Protein AF-A0A6L7CXE1-F1 (afdb_monomer_lite)

Secondary structure (DSSP, 8-state):
----BTTBTTSS--HHHHHHHHHHHHHTTSTT----HHHHHHHHHHHHHHT---SGGG--

Structure (mmCIF, N/CA/C/O backbone):
data_AF-A0A6L7CXE1-F1
#
_entry.id   AF-A0A6L7CXE1-F1
#
loop_
_atom_site.group_PDB
_atom_site.id
_atom_site.type_symbol
_atom_site.label_atom_id
_atom_site.label_alt_id
_atom_site.label_comp_id
_atom_site.label_asym_id
_atom_site.label_entity_id
_atom_site.label_seq_id
_atom_site.pdbx_PDB_ins_code
_atom_site.Cartn_x
_atom_site.Cartn_y
_atom_site.Cartn_z
_atom_site.occupancy
_atom_site.B_iso_or_equiv
_atom_site.auth_seq_id
_atom_site.auth_comp_id
_atom_site.auth_asym_id
_atom_site.auth_atom_id
_atom_site.pdbx_PDB_model_num
ATOM 1 N N . LYS A 1 1 ? -8.438 -10.848 9.731 1.00 64.31 1 LYS A N 1
ATOM 2 C CA . LYS A 1 1 ? -7.757 -10.406 8.483 1.00 64.31 1 LYS A CA 1
ATOM 3 C C . LYS A 1 1 ? -6.777 -9.302 8.870 1.00 64.31 1 LYS A C 1
ATOM 5 O O . LYS A 1 1 ? -7.188 -8.491 9.681 1.00 64.31 1 LYS A O 1
ATOM 10 N N . LEU A 1 2 ? -5.542 -9.304 8.353 1.00 87.12 2 LEU A N 1
ATOM 11 C CA . LEU A 1 2 ? -4.447 -8.454 8.861 1.00 87.12 2 LEU A CA 1
ATOM 12 C C . LEU A 1 2 ? -4.607 -6.955 8.541 1.00 87.12 2 LEU A C 1
ATOM 14 O O . LEU A 1 2 ? -4.459 -6.148 9.439 1.00 87.12 2 LEU A O 1
ATOM 18 N N . ILE A 1 3 ? -4.977 -6.584 7.306 1.00 93.50 3 ILE A N 1
ATOM 19 C CA . ILE A 1 3 ? -5.334 -5.193 6.957 1.00 93.50 3 ILE A CA 1
ATOM 20 C C . ILE A 1 3 ? -6.848 -5.005 7.107 1.00 93.50 3 ILE A C 1
ATOM 22 O O . ILE A 1 3 ? -7.641 -5.718 6.461 1.00 93.50 3 ILE A O 1
ATOM 26 N N . VAL A 1 4 ? -7.235 -4.054 7.959 1.00 92.56 4 VAL A N 1
ATOM 27 C CA . VAL A 1 4 ? -8.624 -3.762 8.335 1.00 92.56 4 VAL A CA 1
ATOM 28 C C . VAL A 1 4 ? -9.272 -2.764 7.372 1.00 92.56 4 VAL A C 1
ATOM 30 O O . VAL A 1 4 ? -10.365 -3.058 6.879 1.00 92.56 4 VAL A O 1
ATOM 33 N N . LYS A 1 5 ? -8.610 -1.641 7.047 1.00 91.94 5 LYS A N 1
ATOM 34 C CA . LYS A 1 5 ? -9.093 -0.640 6.076 1.00 91.94 5 LYS A CA 1
ATOM 35 C C . LYS A 1 5 ? -7.980 -0.175 5.120 1.00 91.94 5 LYS A C 1
ATOM 37 O O . LYS A 1 5 ? -6.811 -0.221 5.488 1.00 91.94 5 LYS A O 1
ATOM 42 N N . PRO A 1 6 ? -8.315 0.320 3.912 1.00 91.50 6 PRO A N 1
ATOM 43 C CA . PRO A 1 6 ? -7.316 0.858 2.983 1.00 91.50 6 PRO A CA 1
ATOM 44 C C . PRO A 1 6 ? -6.567 2.091 3.507 1.00 91.50 6 PRO A C 1
ATOM 46 O O . PRO A 1 6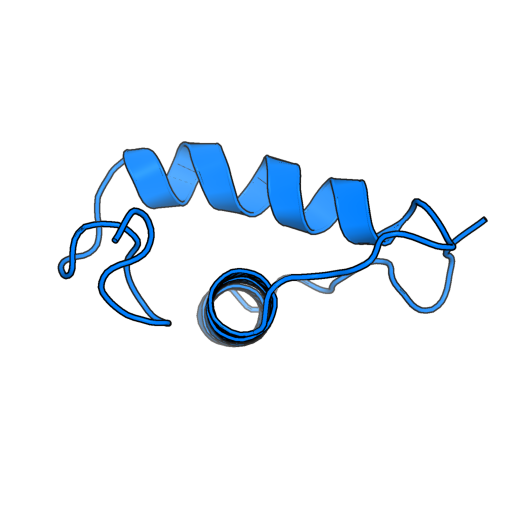 ? -5.435 2.323 3.116 1.00 91.50 6 PRO A O 1
ATOM 49 N N . ASN A 1 7 ? -7.184 2.879 4.386 1.00 91.50 7 ASN A N 1
ATOM 50 C CA . ASN A 1 7 ? -6.602 4.109 4.920 1.00 91.50 7 ASN A CA 1
ATOM 51 C C . ASN A 1 7 ? -5.916 3.942 6.285 1.00 91.50 7 ASN A C 1
ATOM 53 O O . ASN A 1 7 ? -5.423 4.930 6.817 1.00 91.50 7 ASN A O 1
ATOM 57 N N . ALA A 1 8 ? -5.960 2.740 6.869 1.00 94.62 8 ALA A N 1
ATOM 58 C CA . ALA A 1 8 ? -5.371 2.430 8.167 1.00 94.62 8 ALA A CA 1
ATOM 59 C C . ALA A 1 8 ? -5.319 0.913 8.384 1.00 94.62 8 ALA A C 1
ATOM 61 O O . ALA A 1 8 ? -6.357 0.234 8.338 1.00 94.62 8 ALA A O 1
ATOM 62 N N . VAL A 1 9 ? -4.136 0.382 8.686 1.00 95.44 9 VAL A N 1
ATOM 63 C CA . VAL A 1 9 ? -3.903 -1.059 8.847 1.00 95.44 9 VAL A CA 1
ATOM 64 C C . VAL A 1 9 ? -4.787 -1.660 9.940 1.00 95.44 9 VAL A C 1
ATOM 66 O O . VAL A 1 9 ? -5.418 -2.690 9.699 1.00 95.44 9 VAL A O 1
ATOM 69 N N . ASN A 1 10 ? -4.951 -0.958 11.066 1.00 96.00 10 ASN A N 1
ATOM 70 C CA . ASN A 1 10 ? -5.774 -1.381 12.205 1.00 96.00 10 ASN A CA 1
ATOM 71 C C . ASN A 1 10 ? -7.178 -0.746 12.226 1.00 96.00 10 ASN A C 1
ATOM 73 O O . ASN A 1 10 ? -7.950 -0.960 13.157 1.00 96.00 10 ASN A O 1
ATOM 77 N N . GLY A 1 11 ? -7.549 0.004 11.183 1.00 93.56 11 GLY A N 1
ATOM 78 C CA . GLY A 1 11 ? -8.865 0.639 11.043 1.00 93.56 11 GLY A CA 1
ATOM 79 C C . GLY A 1 11 ? -8.949 2.091 11.528 1.00 93.56 11 GLY A C 1
ATOM 80 O O . GLY A 1 11 ? -9.929 2.765 11.188 1.00 93.56 11 GLY A O 1
ATOM 81 N N . GLU A 1 12 ? -7.921 2.561 12.230 1.00 95.81 12 GLU A N 1
ATOM 82 C CA . GLU A 1 12 ? -7.627 3.952 12.588 1.00 95.81 12 GLU A CA 1
ATOM 83 C C . GLU A 1 12 ? -6.120 4.188 12.413 1.00 95.81 12 GLU A C 1
ATOM 85 O O . GLU A 1 12 ? -5.340 3.251 12.597 1.00 95.81 12 GLU A O 1
ATOM 90 N N . LEU A 1 13 ? -5.735 5.396 11.991 1.00 95.50 13 LEU A N 1
ATOM 91 C CA . LEU A 1 13 ? -4.346 5.728 11.681 1.00 95.50 13 LEU A CA 1
ATOM 92 C C . LEU A 1 13 ? -3.474 5.569 12.932 1.00 95.50 13 LEU A C 1
A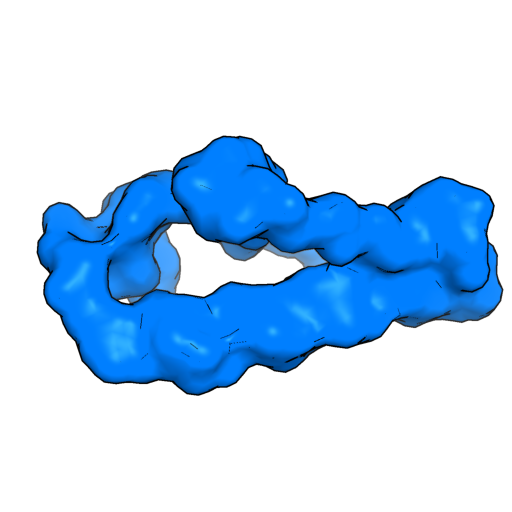TOM 94 O O . LEU A 1 13 ? -3.761 6.178 13.963 1.00 95.50 13 LEU A O 1
ATOM 98 N N . SER A 1 14 ? -2.402 4.787 12.832 1.00 96.56 14 SER A N 1
ATOM 99 C CA . SER A 1 14 ? -1.472 4.569 13.944 1.00 96.56 14 SER A CA 1
ATOM 100 C C . SER A 1 14 ? -0.011 4.525 13.490 1.00 96.56 14 SER A C 1
ATOM 102 O O . SER A 1 14 ? 0.303 4.626 12.304 1.00 96.56 14 SER A O 1
ATOM 104 N N . GLU A 1 15 ? 0.911 4.365 14.443 1.00 97.56 15 GLU A N 1
ATOM 105 C CA . GLU A 1 15 ? 2.337 4.183 14.146 1.00 97.56 15 GLU A CA 1
ATOM 106 C C . GLU A 1 15 ? 2.608 2.963 13.258 1.00 97.56 15 GLU A C 1
ATOM 108 O O . GLU A 1 15 ? 3.552 2.985 12.470 1.00 97.56 15 GLU A O 1
ATOM 113 N N . ASP A 1 16 ? 1.748 1.943 13.302 1.00 97.06 16 ASP A N 1
ATOM 114 C CA . ASP A 1 16 ? 1.871 0.780 12.423 1.00 97.06 16 ASP A CA 1
ATOM 115 C C . ASP A 1 16 ? 1.779 1.190 10.948 1.00 97.06 16 ASP A C 1
ATOM 117 O O . ASP A 1 16 ? 2.494 0.633 10.120 1.00 97.06 16 ASP A O 1
ATOM 121 N N . ASP A 1 17 ? 0.971 2.200 10.606 1.00 97.31 17 ASP A N 1
ATOM 122 C CA . ASP A 1 17 ? 0.892 2.723 9.240 1.00 97.31 17 ASP A CA 1
ATOM 123 C C . ASP A 1 17 ? 2.172 3.457 8.827 1.00 97.31 17 ASP A C 1
ATOM 125 O O . ASP A 1 17 ? 2.626 3.340 7.685 1.00 97.31 17 ASP A O 1
ATOM 129 N N . ILE A 1 18 ? 2.787 4.172 9.775 1.00 96.75 18 ILE A N 1
ATOM 130 C CA . ILE A 1 18 ? 4.055 4.884 9.578 1.00 96.75 18 ILE A CA 1
ATOM 131 C C . ILE A 1 18 ? 5.203 3.901 9.338 1.00 96.75 18 ILE A C 1
ATOM 133 O O . ILE A 1 18 ? 6.077 4.181 8.522 1.00 96.75 18 ILE A O 1
ATOM 137 N N . GLN A 1 19 ? 5.193 2.743 10.001 1.00 97.44 19 GLN A N 1
ATOM 138 C CA . GLN A 1 19 ? 6.218 1.711 9.817 1.00 97.44 19 GLN A CA 1
ATOM 139 C C . GLN A 1 19 ? 5.950 0.824 8.593 1.00 97.44 19 GLN A C 1
ATOM 141 O O . GLN A 1 19 ? 6.876 0.462 7.862 1.00 97.44 19 GLN A O 1
ATOM 146 N N . LEU A 1 20 ? 4.687 0.474 8.337 1.00 97.50 20 LEU A N 1
ATOM 147 C CA . LEU A 1 20 ? 4.312 -0.467 7.284 1.00 97.50 20 LEU A CA 1
ATOM 148 C C . LEU A 1 20 ? 4.386 0.156 5.889 1.00 97.50 20 LEU A C 1
ATOM 150 O O . LEU A 1 20 ? 4.905 -0.471 4.961 1.00 97.50 20 LEU A O 1
ATOM 154 N N . PHE A 1 21 ? 3.866 1.373 5.709 1.00 98.25 21 PHE A N 1
ATOM 155 C CA . PHE A 1 21 ? 3.775 1.978 4.381 1.00 98.25 21 PHE A CA 1
ATOM 156 C C . PHE A 1 21 ? 5.140 2.135 3.679 1.00 98.25 21 PHE A C 1
ATOM 158 O O . PHE A 1 21 ? 5.233 1.739 2.512 1.00 98.25 21 PHE A O 1
ATOM 165 N N . PRO A 1 22 ? 6.222 2.612 4.334 1.00 98.44 22 PRO A N 1
ATOM 166 C CA . PRO A 1 22 ? 7.536 2.717 3.698 1.00 98.44 22 PRO A CA 1
ATOM 167 C C . PRO A 1 22 ? 8.063 1.379 3.171 1.00 98.44 22 PRO A C 1
ATOM 169 O O . PRO A 1 22 ? 8.632 1.328 2.077 1.00 98.44 22 PRO A O 1
ATOM 172 N N . LEU A 1 23 ? 7.827 0.287 3.909 1.00 98.19 23 LEU A N 1
ATOM 173 C CA . LEU A 1 23 ? 8.211 -1.057 3.482 1.00 98.19 23 LEU A CA 1
ATOM 174 C C . LEU A 1 23 ? 7.458 -1.462 2.209 1.00 98.19 23 LEU A C 1
ATOM 176 O O . LEU A 1 23 ? 8.081 -1.854 1.222 1.00 98.19 23 LEU A O 1
ATOM 180 N N . LEU A 1 24 ? 6.129 -1.324 2.201 1.00 98.00 24 LEU A N 1
ATOM 181 C CA . LEU A 1 24 ? 5.309 -1.680 1.038 1.00 98.00 24 LEU A CA 1
ATOM 182 C C . LEU A 1 24 ? 5.626 -0.804 -0.176 1.00 98.00 24 LEU A C 1
ATOM 184 O O . LEU A 1 24 ? 5.671 -1.305 -1.299 1.00 98.00 24 LEU A O 1
ATOM 188 N N . ARG A 1 25 ? 5.889 0.489 0.042 1.00 98.44 25 ARG A N 1
ATOM 189 C CA . ARG A 1 25 ? 6.332 1.410 -1.004 1.00 98.44 25 ARG A CA 1
ATOM 190 C C . ARG A 1 25 ? 7.648 0.938 -1.608 1.00 98.44 25 ARG A C 1
ATOM 192 O O . ARG A 1 25 ? 7.744 0.872 -2.828 1.00 98.44 25 ARG A O 1
ATOM 199 N N . ASN A 1 26 ?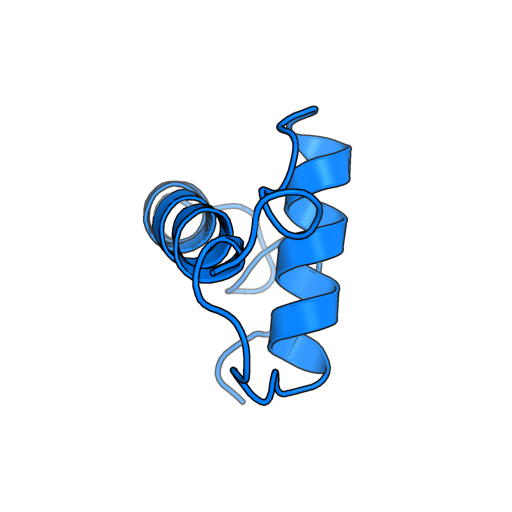 8.648 0.587 -0.804 1.00 98.38 26 ASN A N 1
ATOM 200 C CA . ASN A 1 26 ? 9.938 0.132 -1.334 1.00 98.38 26 ASN A CA 1
ATOM 201 C C . ASN A 1 26 ? 9.823 -1.202 -2.081 1.00 98.38 26 ASN A C 1
ATOM 203 O O . ASN A 1 26 ? 10.443 -1.366 -3.127 1.00 98.38 26 ASN A O 1
ATOM 207 N N . LEU A 1 27 ? 8.963 -2.111 -1.617 1.00 98.50 27 LEU A N 1
ATOM 208 C CA . LEU A 1 27 ? 8.685 -3.367 -2.315 1.00 98.50 27 LEU A CA 1
ATOM 209 C C . LEU A 1 27 ? 8.063 -3.168 -3.706 1.00 98.50 27 LEU A C 1
ATOM 211 O O . LEU A 1 27 ? 8.181 -4.059 -4.537 1.00 98.50 27 LEU A O 1
ATOM 215 N N . THR A 1 28 ? 7.466 -2.010 -4.019 1.00 98.44 28 THR A N 1
ATOM 216 C CA . THR A 1 28 ? 7.010 -1.733 -5.399 1.00 98.44 28 THR A CA 1
ATOM 217 C C . THR A 1 28 ? 8.136 -1.614 -6.423 1.00 98.44 28 THR A C 1
ATOM 219 O O . THR A 1 28 ? 7.851 -1.630 -7.614 1.00 98.44 28 THR A O 1
ATOM 222 N N . LEU A 1 29 ? 9.394 -1.522 -5.982 1.00 98.50 29 LEU A N 1
ATOM 223 C CA . LEU A 1 29 ? 10.563 -1.581 -6.860 1.00 98.50 29 LEU A CA 1
ATOM 224 C C . LEU A 1 29 ? 10.889 -3.012 -7.324 1.00 98.50 29 LEU A C 1
ATOM 226 O O . LEU A 1 29 ? 11.648 -3.181 -8.268 1.00 98.50 29 LEU A O 1
ATOM 230 N N . VAL A 1 30 ? 10.346 -4.038 -6.666 1.00 98.19 30 VAL A N 1
ATOM 231 C CA . VAL A 1 30 ? 10.625 -5.441 -6.992 1.00 98.19 30 VAL A CA 1
ATOM 232 C C . VAL A 1 30 ? 9.554 -5.956 -7.951 1.00 98.19 30 VAL A C 1
ATOM 234 O O . VAL A 1 30 ? 8.379 -6.078 -7.582 1.00 98.19 30 VAL A O 1
ATOM 237 N N . ALA A 1 31 ? 9.945 -6.263 -9.186 1.00 97.38 31 ALA A N 1
ATOM 238 C CA . ALA A 1 31 ? 9.037 -6.813 -10.180 1.00 97.38 31 ALA A CA 1
ATOM 239 C C . ALA A 1 31 ? 8.589 -8.243 -9.814 1.00 97.38 31 ALA A C 1
ATOM 241 O O . ALA A 1 31 ? 9.278 -8.997 -9.130 1.00 97.38 31 ALA A O 1
ATOM 242 N N . GLY A 1 32 ? 7.394 -8.634 -10.267 1.00 96.69 32 GLY A N 1
ATOM 243 C CA . GLY A 1 32 ? 6.876 -9.999 -10.095 1.00 96.69 32 GLY A CA 1
ATOM 244 C C . GLY A 1 32 ? 6.219 -10.310 -8.743 1.00 96.69 32 GLY A C 1
ATOM 245 O O . GLY A 1 32 ? 5.716 -11.420 -8.565 1.00 96.69 32 GLY A O 1
ATOM 246 N N . ILE A 1 33 ? 6.148 -9.358 -7.803 1.00 97.56 33 ILE A N 1
ATOM 247 C CA . ILE A 1 33 ? 5.384 -9.548 -6.560 1.00 97.56 33 ILE A CA 1
ATOM 248 C C . ILE A 1 33 ? 3.891 -9.699 -6.875 1.00 97.56 33 ILE A C 1
ATOM 250 O O . ILE A 1 33 ? 3.266 -8.815 -7.464 1.00 97.56 33 ILE A O 1
ATOM 254 N N . ASN A 1 34 ? 3.295 -10.796 -6.402 1.00 97.81 34 ASN A N 1
ATOM 255 C CA . ASN A 1 34 ? 1.848 -10.965 -6.401 1.00 97.81 34 ASN A CA 1
ATOM 256 C C . ASN A 1 34 ? 1.249 -10.299 -5.155 1.00 97.81 34 ASN A C 1
ATOM 258 O O . ASN A 1 34 ? 1.411 -10.785 -4.035 1.00 97.81 34 ASN A O 1
ATOM 262 N N . TRP A 1 35 ? 0.576 -9.169 -5.355 1.00 97.12 35 TRP A N 1
ATOM 263 C CA . TRP A 1 35 ? -0.010 -8.375 -4.281 1.00 97.12 35 TRP A CA 1
ATOM 264 C C . TRP A 1 35 ? -1.416 -8.870 -3.930 1.00 97.12 35 TRP A C 1
ATOM 266 O O . TRP A 1 35 ? -2.320 -8.768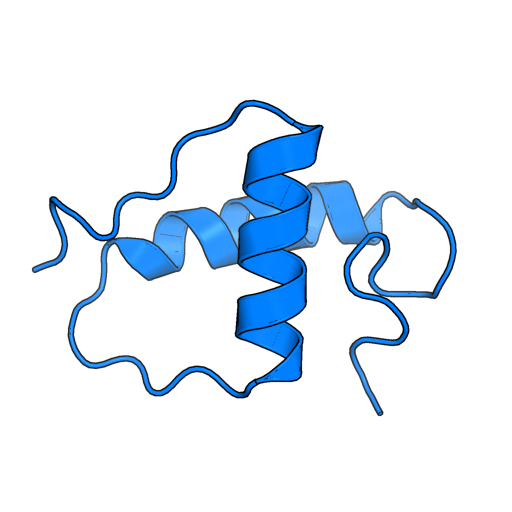 -4.762 1.00 97.12 35 TRP A O 1
ATOM 276 N N . PRO A 1 36 ? -1.667 -9.324 -2.687 1.00 97.19 36 PRO A N 1
ATOM 277 C CA . PRO A 1 36 ? -3.033 -9.551 -2.234 1.00 97.19 36 PRO A CA 1
ATOM 278 C C . PRO A 1 36 ? -3.839 -8.249 -2.320 1.00 97.19 36 PRO A C 1
ATOM 280 O O . PRO A 1 36 ? -3.334 -7.191 -1.939 1.00 97.19 36 PRO A O 1
ATOM 283 N N . SER A 1 37 ? -5.101 -8.321 -2.757 1.00 95.81 37 SER A N 1
ATOM 284 C CA . SER A 1 37 ? -5.919 -7.132 -3.061 1.00 95.81 37 SER A CA 1
ATOM 285 C C . SER A 1 37 ? -5.946 -6.099 -1.935 1.00 95.81 37 SER A C 1
ATOM 287 O O . SER A 1 37 ? -5.666 -4.934 -2.170 1.00 95.81 37 SER A O 1
ATOM 289 N N . ARG A 1 38 ? -6.137 -6.528 -0.681 1.00 95.94 38 ARG A N 1
ATOM 290 C CA . ARG A 1 38 ? -6.133 -5.618 0.483 1.00 95.94 38 ARG A CA 1
ATOM 291 C C . ARG A 1 38 ? -4.810 -4.889 0.706 1.00 95.94 38 ARG A C 1
ATOM 293 O O . ARG A 1 38 ? -4.819 -3.782 1.229 1.00 95.94 38 ARG A O 1
ATOM 300 N N . VAL A 1 39 ? -3.688 -5.523 0.366 1.00 97.31 39 VAL A N 1
ATOM 301 C CA . VAL A 1 39 ? -2.357 -4.914 0.485 1.00 97.31 39 VAL A CA 1
ATOM 302 C C . VAL A 1 39 ? -2.163 -3.891 -0.629 1.00 97.31 39 VAL A C 1
ATOM 304 O O . VAL A 1 39 ? -1.674 -2.800 -0.355 1.00 97.31 39 VAL A O 1
ATOM 307 N N . ALA A 1 40 ? -2.593 -4.212 -1.854 1.00 97.75 40 ALA A N 1
ATOM 308 C CA . ALA A 1 40 ? -2.580 -3.269 -2.971 1.00 97.75 40 ALA A CA 1
ATOM 309 C C . ALA A 1 40 ? -3.475 -2.050 -2.688 1.00 97.75 40 ALA A C 1
ATOM 311 O O . ALA A 1 40 ? -3.002 -0.922 -2.786 1.00 97.75 40 ALA A O 1
ATOM 312 N N . ASP A 1 41 ? -4.713 -2.277 -2.238 1.00 98.06 41 ASP A N 1
ATOM 313 C CA . ASP A 1 41 ? -5.668 -1.218 -1.898 1.00 98.06 41 ASP A CA 1
ATOM 314 C C . ASP A 1 41 ? -5.110 -0.284 -0.819 1.00 98.06 41 ASP A C 1
ATOM 316 O O . ASP A 1 41 ? -5.182 0.936 -0.958 1.00 98.06 41 ASP A O 1
ATOM 320 N N . TYR A 1 42 ? -4.529 -0.852 0.244 1.00 98.25 42 TYR A N 1
ATOM 321 C CA . TYR A 1 42 ? -3.894 -0.087 1.315 1.00 98.25 42 TYR A CA 1
ATOM 322 C C . TYR A 1 42 ? -2.701 0.725 0.812 1.00 98.25 42 TYR A C 1
ATOM 324 O O . TYR A 1 42 ? -2.642 1.936 1.003 1.00 98.25 42 TYR A O 1
ATOM 332 N N . ARG A 1 43 ? -1.768 0.075 0.112 1.00 98.12 43 ARG A N 1
ATOM 333 C CA . ARG A 1 43 ? -0.569 0.711 -0.443 1.00 98.12 43 ARG A CA 1
ATOM 334 C C . ARG A 1 43 ? -0.927 1.886 -1.355 1.00 98.12 43 ARG A C 1
ATOM 336 O O . ARG A 1 43 ? -0.354 2.965 -1.215 1.00 98.12 43 ARG A O 1
ATOM 343 N N . ASP A 1 44 ? -1.863 1.681 -2.277 1.00 98.25 44 ASP A N 1
ATOM 344 C CA . ASP A 1 44 ? -2.254 2.688 -3.265 1.00 98.25 44 ASP A CA 1
ATOM 345 C C . ASP A 1 44 ? -3.035 3.835 -2.613 1.00 98.25 44 ASP A C 1
ATOM 347 O O . ASP A 1 44 ? -2.904 4.993 -3.014 1.00 98.25 44 ASP A O 1
ATOM 351 N N . ASN A 1 45 ? -3.837 3.533 -1.590 1.00 98.06 45 ASN A N 1
ATOM 352 C CA . ASN A 1 45 ? -4.554 4.541 -0.823 1.00 98.06 45 ASN A CA 1
ATOM 353 C C . ASN A 1 45 ? -3.601 5.390 0.034 1.00 98.06 45 ASN A C 1
ATOM 355 O O . ASN A 1 45 ? -3.683 6.616 -0.020 1.00 98.06 45 ASN A O 1
ATOM 359 N N . MET A 1 46 ? -2.660 4.768 0.747 1.00 98.00 46 MET A N 1
ATOM 360 C CA . MET A 1 46 ? -1.658 5.476 1.548 1.00 98.00 46 MET A CA 1
ATOM 361 C C . MET A 1 46 ? -0.758 6.356 0.679 1.00 98.00 46 MET A C 1
ATOM 363 O O . MET A 1 46 ? -0.581 7.524 1.002 1.00 98.00 46 MET A O 1
ATOM 367 N N . ALA A 1 47 ? -0.300 5.866 -0.479 1.00 98.25 47 ALA A N 1
ATOM 368 C CA . ALA A 1 47 ? 0.480 6.665 -1.429 1.00 98.25 47 ALA A CA 1
ATOM 369 C C . ALA A 1 47 ? -0.247 7.948 -1.867 1.00 98.25 47 ALA A C 1
ATOM 371 O O . ALA A 1 47 ? 0.354 9.024 -1.920 1.00 98.25 47 ALA A O 1
ATOM 372 N N . LYS A 1 48 ? -1.560 7.853 -2.125 1.00 97.88 48 LYS A N 1
ATOM 373 C CA . LYS A 1 48 ? -2.408 9.014 -2.434 1.00 97.88 48 LYS A CA 1
ATOM 374 C C . LYS A 1 48 ? -2.555 9.949 -1.235 1.00 97.88 48 LYS A C 1
ATOM 376 O O . LYS A 1 48 ? -2.448 11.156 -1.407 1.00 97.88 48 LYS A O 1
ATOM 381 N N . GLN A 1 49 ? -2.799 9.428 -0.035 1.00 95.50 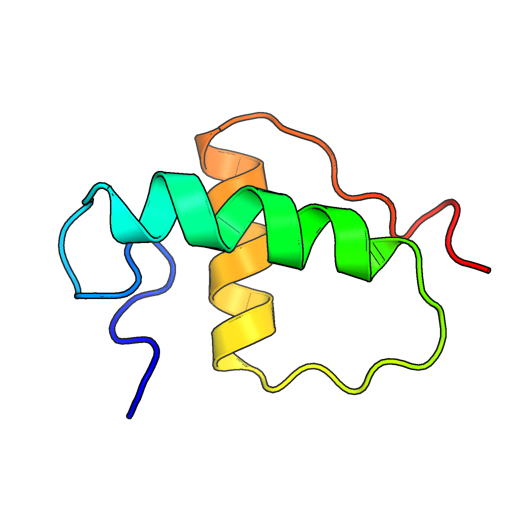49 GLN A N 1
ATOM 382 C CA . GLN A 1 49 ? -2.984 10.263 1.156 1.00 95.50 49 GLN A CA 1
ATOM 383 C C . GLN A 1 49 ? -1.706 11.012 1.550 1.00 95.50 49 GLN A C 1
ATOM 385 O O . GLN A 1 49 ? -1.763 12.197 1.863 1.00 95.50 49 GLN A O 1
ATOM 390 N N . THR A 1 50 ? -0.551 10.346 1.492 1.00 96.69 50 THR A N 1
ATOM 391 C CA . THR A 1 50 ? 0.736 10.932 1.888 1.00 96.69 50 THR A CA 1
ATOM 392 C C . THR A 1 50 ? 1.417 11.706 0.762 1.00 96.69 50 THR A C 1
ATOM 394 O O . THR A 1 50 ? 2.473 12.285 0.994 1.00 96.69 50 THR A O 1
ATOM 397 N N . GLN A 1 51 ? 0.862 11.686 -0.458 1.00 98.06 51 GLN A N 1
ATOM 398 C CA . GLN A 1 51 ? 1.473 12.269 -1.661 1.00 98.06 51 GLN A CA 1
ATOM 399 C C . GLN A 1 51 ? 2.885 11.714 -1.937 1.00 98.06 51 GLN A C 1
ATOM 401 O O . GLN A 1 51 ? 3.778 12.426 -2.394 1.00 98.06 51 GLN A O 1
ATOM 406 N N . ILE A 1 52 ? 3.099 10.424 -1.648 1.00 98.00 52 ILE A N 1
ATOM 407 C CA . ILE A 1 52 ? 4.382 9.742 -1.869 1.00 98.00 52 ILE A CA 1
ATOM 408 C C . ILE A 1 52 ? 4.236 8.786 -3.046 1.00 98.00 52 ILE A C 1
ATOM 410 O O . ILE A 1 52 ? 3.423 7.864 -3.022 1.00 98.00 52 ILE A O 1
ATOM 414 N N . ASN A 1 53 ? 5.080 8.971 -4.060 1.00 98.31 53 ASN A N 1
ATOM 415 C CA . ASN A 1 53 ? 5.082 8.122 -5.244 1.00 98.31 53 ASN A CA 1
ATOM 416 C C . ASN A 1 53 ? 5.518 6.683 -4.919 1.00 98.31 53 ASN A C 1
ATOM 418 O O . ASN A 1 53 ? 6.513 6.444 -4.218 1.00 98.31 53 ASN A O 1
ATOM 422 N N . LEU A 1 54 ? 4.795 5.729 -5.508 1.00 98.38 54 LEU A N 1
ATOM 423 C CA . LEU A 1 54 ? 5.232 4.341 -5.631 1.00 98.38 54 LEU A CA 1
ATOM 424 C C . LEU A 1 54 ? 6.320 4.217 -6.708 1.00 98.38 54 LEU A C 1
ATOM 426 O O . LEU A 1 54 ? 6.492 5.100 -7.547 1.00 98.38 54 LEU A O 1
ATOM 430 N N . LEU A 1 55 ? 7.056 3.111 -6.673 1.00 98.50 55 LEU A N 1
ATOM 431 C CA . LEU A 1 55 ? 8.225 2.850 -7.516 1.00 98.50 55 LEU A CA 1
ATOM 432 C C . LEU A 1 55 ? 7.933 1.898 -8.682 1.00 98.50 55 LEU A C 1
ATOM 434 O O . LEU A 1 55 ? 8.849 1.550 -9.419 1.00 98.50 55 LEU A O 1
ATOM 438 N N . SER A 1 56 ? 6.672 1.504 -8.879 1.00 97.25 56 SER A N 1
ATOM 439 C CA . SER A 1 56 ? 6.276 0.478 -9.853 1.00 97.25 56 SER A CA 1
ATOM 440 C C . SER A 1 56 ? 6.716 0.769 -11.294 1.00 97.25 56 SER A C 1
ATOM 442 O O . SER A 1 56 ? 6.938 -0.165 -12.055 1.00 97.25 56 SER A O 1
ATOM 444 N N . SER A 1 57 ? 6.858 2.040 -11.691 1.00 97.44 57 SER A N 1
ATOM 445 C CA . SER A 1 57 ? 7.335 2.424 -13.033 1.00 97.44 57 SER A CA 1
ATOM 446 C C . SER A 1 57 ? 8.833 2.189 -13.255 1.00 97.44 57 SER A C 1
ATOM 448 O O . SER A 1 57 ? 9.291 2.238 -14.392 1.00 97.44 57 SER A O 1
ATOM 450 N N . MET A 1 58 ? 9.588 1.956 -12.181 1.00 97.56 58 MET A N 1
ATOM 451 C CA . MET A 1 58 ? 11.029 1.690 -12.188 1.00 97.56 58 MET A CA 1
ATOM 452 C C . MET A 1 58 ? 11.350 0.275 -11.692 1.00 97.56 58 MET A C 1
ATOM 454 O O . MET A 1 58 ? 12.505 -0.006 -11.386 1.00 97.56 58 MET A O 1
ATOM 458 N N . ALA A 1 59 ? 10.339 -0.586 -11.545 1.00 97.38 59 ALA A N 1
ATOM 459 C CA . ALA A 1 59 ? 10.522 -1.912 -10.976 1.00 97.38 59 ALA A CA 1
ATOM 460 C C . ALA A 1 59 ? 11.451 -2.781 -11.839 1.00 97.38 59 ALA A C 1
ATOM 462 O O . ALA A 1 59 ? 11.335 -2.774 -13.069 1.00 97.38 59 ALA A O 1
ATOM 463 N N . ILE A 1 60 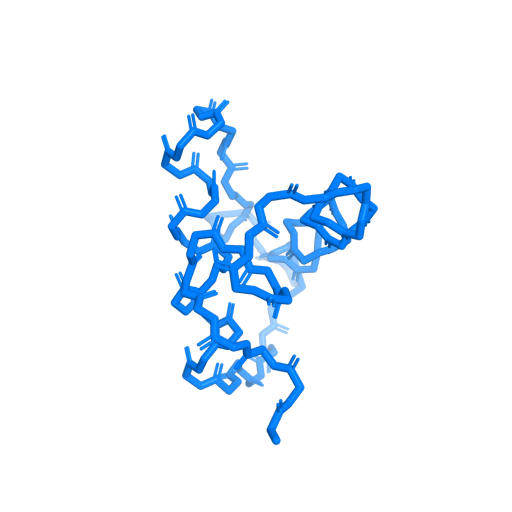? 12.339 -3.530 -11.177 1.00 94.25 60 ILE A N 1
ATOM 464 C CA . ILE A 1 60 ? 13.314 -4.454 -11.784 1.00 94.25 60 ILE A CA 1
ATOM 465 C C . ILE A 1 60 ? 13.152 -5.880 -11.266 1.00 94.25 60 ILE A C 1
ATOM 467 O O . ILE A 1 60 ? 12.627 -6.052 -10.138 1.00 94.25 60 ILE A O 1
#

Organism: Escherichia coli (NCBI:txid562)

Foldseek 3Di:
DQQDDLQDRVVDPDVCCVVPQVVLLVCLQAPPDDDDPSSVSNNVSNCVVVVPDRCVVNHD

InterPro domains:
  IPR007494 Glutaredoxin 2, C-terminal [PF04399] (2-59)
  IPR036282 Glutathione S-transferase, C-terminal domain superfamily [SSF47616] (2-60)

Radius of gyration: 11.06 Å; chains: 1; bounding box: 22×23×27 Å

Sequence (60 aa):
KLIVKPNAVNGELSEDDIQLFPLLRNLTLVAGINWPSRVADYRDNMAKQTQINLLSSMAI

pLDDT: mean 96.16, std 4.69, range [64.31, 98.5]